Protein AF-A0A843GA60-F1 (afdb_monomer_lite)

Sequence (155 aa):
MVELEDLPNVGEKTAEKLREAGFADMMRLATATAKELSVKAEIGEGVAEKVIEAARRAEKIDFETAFDVMERRRDVGRITTGSKGVDELIGGGIETQAITEVFGEFGSGKSQISHELAVTVQLPKERGGLDGECVFIDTENTFRPERIEQIADAF

Secondary structure (DSSP, 8-state):
---GGGSTT--HHHHHHHHHTT--SHHHHHTS-HHHHHHHHT--HHHHHHHHHHHHHHTT-S---HHHHHHHGGG--EE--S-HHHHHHTTSSEETTS------STTSSHHHHHHHHHHHTTS-GGGT--S-------SSS---HHHHHHHHTT-

Foldseek 3Di:
DQFLCNFPPDHPLLSVLCVQLVNRDLVSLLPDQLVSSCVSSVHDSVSSVSSNVSSCVVVVVDDDDPVVVVVVCVPWAFFALPDPVVCVVVVRHHTPPDDDDDDDDPPPCPLVSVLLSQQRQCDPVVSRHPVDHDDDDDDPPSDDVVSNVVNNVVD

Radius of gyration: 20.98 Å; chains: 1; bounding box: 50×38×50 Å

Structure (mmCIF, N/CA/C/O backbone):
data_AF-A0A843GA60-F1
#
_entry.id   AF-A0A843GA60-F1
#
loop_
_atom_site.group_PDB
_atom_site.id
_atom_site.type_symbol
_atom_site.label_atom_id
_atom_site.label_alt_id
_atom_site.label_comp_id
_atom_site.label_asym_id
_atom_site.label_entity_id
_atom_site.label_seq_id
_atom_site.pdbx_PDB_ins_code
_atom_site.Cartn_x
_atom_site.Cartn_y
_atom_site.Cartn_z
_atom_site.occupancy
_atom_site.B_iso_or_equiv
_atom_site.auth_seq_id
_atom_site.auth_comp_id
_atom_site.auth_asym_id
_atom_site.auth_atom_id
_atom_site.pdbx_PDB_model_num
ATOM 1 N N . MET A 1 1 ? -22.603 3.532 1.125 1.00 63.00 1 MET A N 1
ATOM 2 C CA . MET A 1 1 ? -21.605 3.570 2.210 1.00 63.00 1 MET A CA 1
ATOM 3 C C . MET A 1 1 ? -22.390 3.815 3.486 1.00 63.00 1 MET A C 1
ATOM 5 O O . MET A 1 1 ? -23.416 4.475 3.382 1.00 63.00 1 MET A O 1
ATOM 9 N N . VAL A 1 2 ? -22.034 3.188 4.607 1.00 80.38 2 VAL A N 1
ATOM 10 C CA . VAL A 1 2 ? -22.697 3.477 5.891 1.00 80.38 2 VAL A CA 1
ATOM 11 C C . VAL A 1 2 ? -22.155 4.820 6.362 1.00 80.38 2 VAL A C 1
ATOM 13 O O . VAL A 1 2 ? -20.939 4.962 6.473 1.00 80.38 2 VAL A O 1
ATOM 16 N N . GLU A 1 3 ? -23.024 5.799 6.577 1.00 88.19 3 GLU A N 1
ATOM 17 C CA . GLU A 1 3 ? -22.611 7.114 7.064 1.00 88.19 3 GLU A CA 1
ATOM 18 C C . GLU A 1 3 ? -22.436 7.086 8.589 1.00 88.19 3 GLU A C 1
ATOM 20 O O . GLU A 1 3 ? -22.903 6.179 9.281 1.00 88.19 3 GLU A O 1
ATOM 25 N N . LEU A 1 4 ? -21.751 8.087 9.148 1.00 88.94 4 LEU A N 1
ATOM 26 C CA . LEU A 1 4 ? -21.530 8.163 10.597 1.00 88.94 4 LEU A CA 1
ATOM 27 C C . LEU A 1 4 ? -22.850 8.228 11.374 1.00 88.94 4 LEU A C 1
ATOM 29 O O . LEU A 1 4 ? -22.966 7.627 12.437 1.00 88.94 4 LEU A O 1
ATOM 33 N N . GLU A 1 5 ? -23.842 8.933 10.839 1.00 91.38 5 GLU A N 1
ATOM 34 C CA . GLU A 1 5 ? -25.179 9.092 11.413 1.00 91.38 5 GLU A CA 1
ATOM 35 C C . GLU A 1 5 ? -26.000 7.797 11.409 1.00 91.38 5 GLU A C 1
ATOM 37 O O . GLU A 1 5 ? -26.946 7.671 12.185 1.00 91.38 5 GLU A O 1
ATOM 42 N N . ASP A 1 6 ? -25.628 6.820 10.579 1.00 89.75 6 ASP A N 1
ATOM 43 C CA . ASP A 1 6 ? -26.271 5.506 10.565 1.00 89.75 6 ASP A CA 1
ATOM 44 C C . ASP A 1 6 ? -25.791 4.627 11.735 1.00 89.75 6 ASP A C 1
ATOM 46 O O . ASP A 1 6 ? -26.390 3.585 12.032 1.00 89.75 6 ASP A O 1
ATOM 50 N N . LEU A 1 7 ? -24.709 5.019 12.422 1.00 89.31 7 LEU A N 1
ATOM 51 C CA . LEU A 1 7 ? -24.172 4.255 13.539 1.00 89.31 7 LEU A CA 1
ATOM 52 C C . LEU A 1 7 ? -25.048 4.398 14.795 1.00 89.31 7 LEU A C 1
ATOM 54 O O . LEU A 1 7 ? -25.377 5.506 15.230 1.00 89.31 7 LEU A O 1
ATOM 58 N N . PRO A 1 8 ? -25.354 3.282 15.483 1.00 87.00 8 PRO A N 1
ATOM 59 C CA . PRO A 1 8 ? -26.037 3.325 16.765 1.00 87.00 8 PRO A CA 1
ATOM 60 C C . PRO A 1 8 ? -25.335 4.256 17.760 1.00 87.00 8 PRO A C 1
ATOM 62 O O . PRO A 1 8 ? -24.161 4.067 18.080 1.00 87.00 8 PRO A O 1
ATOM 65 N N . ASN A 1 9 ? -26.099 5.177 18.351 1.00 79.12 9 ASN A N 1
ATOM 66 C CA . ASN A 1 9 ? -25.633 6.172 19.327 1.00 79.12 9 ASN A CA 1
ATOM 67 C C . ASN A 1 9 ? -24.759 7.302 18.749 1.00 79.12 9 ASN A C 1
ATOM 69 O O . ASN A 1 9 ? -24.140 8.032 19.526 1.00 79.12 9 ASN A O 1
ATOM 73 N N . VAL A 1 10 ? -24.742 7.487 17.428 1.00 88.88 10 VAL A N 1
ATOM 74 C CA . VAL A 1 10 ? -24.137 8.653 16.777 1.00 88.88 10 VAL A CA 1
ATOM 75 C C . VAL A 1 10 ? -25.249 9.556 16.251 1.00 88.88 10 VAL A C 1
ATOM 77 O O . VAL A 1 10 ? -25.929 9.233 15.288 1.00 88.88 10 VAL A O 1
ATOM 80 N N . GLY A 1 11 ? -25.467 10.690 16.918 1.00 90.38 11 GLY A N 1
ATOM 81 C CA . GLY A 1 11 ? -26.328 11.757 16.394 1.00 90.38 11 GLY A CA 1
ATOM 82 C C . GLY A 1 11 ? -25.530 12.768 15.568 1.00 90.38 11 GLY A C 1
ATOM 83 O O . GLY A 1 11 ? -24.301 12.768 15.627 1.00 90.38 11 GLY A O 1
ATOM 84 N N . GLU A 1 12 ? -26.222 13.687 14.887 1.00 92.12 12 GLU A N 1
ATOM 85 C CA . GLU A 1 12 ? -25.620 14.717 14.014 1.00 92.12 12 GLU A CA 1
ATOM 86 C C . GLU A 1 12 ? -24.425 15.436 14.665 1.00 92.12 12 GLU A C 1
ATOM 88 O O . GLU A 1 12 ? -23.330 15.456 14.114 1.00 92.12 12 GLU A O 1
ATOM 93 N N . LYS A 1 13 ? -24.581 15.919 15.906 1.00 92.00 13 LYS A N 1
ATOM 94 C CA . LYS A 1 13 ? -23.504 16.620 16.635 1.00 92.00 13 LYS A CA 1
ATOM 95 C C . LYS A 1 13 ? -22.273 15.753 16.907 1.00 92.00 13 LYS A C 1
ATOM 97 O O . LYS A 1 13 ? -21.157 16.259 16.982 1.00 92.00 13 LYS A O 1
ATOM 102 N N . THR A 1 14 ? -22.469 14.456 17.140 1.00 91.44 14 THR A N 1
ATOM 103 C CA . THR A 1 14 ? -21.358 13.521 17.356 1.00 91.44 14 THR A CA 1
ATOM 104 C C . THR A 1 14 ? -20.673 13.217 16.029 1.00 91.44 14 THR A C 1
ATOM 106 O O . THR A 1 14 ? -19.448 13.211 15.985 1.00 91.44 14 THR A O 1
ATOM 109 N N . ALA A 1 15 ? -21.439 13.032 14.952 1.00 93.62 15 ALA A N 1
ATOM 110 C CA . ALA A 1 15 ? -20.901 12.835 13.610 1.00 93.62 15 ALA A CA 1
ATOM 111 C C . ALA A 1 15 ? -20.070 14.042 13.140 1.00 93.62 15 ALA A C 1
ATOM 113 O O . ALA A 1 15 ? -18.964 13.858 12.637 1.00 93.62 15 ALA A O 1
ATOM 114 N N . GLU A 1 16 ? -20.539 15.272 13.368 1.00 94.69 16 GLU A N 1
ATOM 115 C CA . GLU A 1 16 ? -19.783 16.501 13.081 1.00 94.69 16 GLU A CA 1
ATOM 116 C C . GLU A 1 16 ? -18.432 16.524 13.807 1.00 94.69 16 GLU A C 1
ATOM 118 O O . GLU A 1 16 ? -17.391 16.632 13.158 1.00 94.69 16 GLU A O 1
ATOM 123 N N . LYS A 1 17 ? -18.427 16.304 15.129 1.00 94.50 17 LYS A N 1
ATOM 124 C CA . LYS A 1 17 ? -17.191 16.233 15.929 1.00 94.50 17 LYS A CA 1
ATOM 125 C C . LYS A 1 17 ? -16.219 15.166 15.422 1.00 94.50 17 LYS A C 1
ATOM 127 O O . LYS A 1 17 ? -15.013 15.393 15.391 1.00 94.50 17 LYS A O 1
ATOM 132 N N . LEU A 1 18 ? -16.729 13.997 15.030 1.00 93.94 18 LEU A N 1
ATOM 133 C CA . LEU A 1 18 ? -15.915 12.916 14.470 1.00 93.94 18 LEU A CA 1
ATOM 134 C C . LEU A 1 18 ? -15.276 13.330 13.138 1.00 93.94 18 LEU A C 1
ATOM 136 O O . LEU A 1 18 ? -14.077 13.117 12.952 1.00 93.94 18 LEU A O 1
ATOM 140 N N . ARG A 1 19 ? -16.035 13.969 12.238 1.00 94.31 19 ARG A N 1
ATOM 141 C CA . ARG A 1 19 ? -15.506 14.480 10.962 1.00 94.31 19 ARG A CA 1
ATOM 142 C C . ARG A 1 19 ? -14.430 15.538 11.178 1.00 94.31 19 ARG A C 1
ATOM 144 O O . ARG A 1 19 ? -13.355 15.421 10.596 1.00 94.31 19 ARG A O 1
ATOM 151 N N . GLU A 1 20 ? -14.689 16.521 12.037 1.00 94.56 20 GLU A N 1
ATOM 152 C CA . GLU A 1 20 ? -13.738 17.593 12.365 1.00 94.56 20 GLU A CA 1
ATOM 153 C C . GLU A 1 20 ? -12.449 17.050 12.999 1.00 94.56 20 GLU A C 1
ATOM 155 O O . GLU A 1 20 ? -11.355 17.532 12.710 1.00 94.56 20 GLU A O 1
ATOM 160 N N . ALA A 1 21 ? -12.560 15.984 13.794 1.00 93.69 21 ALA A N 1
ATOM 161 C CA . ALA A 1 21 ? -11.429 15.280 14.391 1.00 93.69 21 ALA A CA 1
ATOM 162 C C . ALA A 1 21 ? -10.660 14.369 13.407 1.00 93.69 21 ALA A C 1
ATOM 164 O O . ALA A 1 21 ? -9.669 13.739 13.793 1.00 93.69 21 ALA A O 1
ATOM 165 N N . GLY A 1 22 ? -11.090 14.285 12.142 1.00 92.00 22 GLY A N 1
ATOM 166 C CA . GLY A 1 22 ? -10.453 13.471 11.106 1.00 92.00 22 GLY A CA 1
ATOM 167 C C . GLY A 1 22 ? -10.851 11.991 11.126 1.00 92.00 22 GLY A C 1
ATOM 168 O O . GLY A 1 22 ? -10.086 11.152 10.644 1.00 92.00 22 GLY A O 1
ATOM 169 N N . PHE A 1 23 ? -12.026 11.667 11.674 1.00 92.62 23 PHE A N 1
ATOM 170 C CA . PHE A 1 23 ? -12.644 10.334 11.700 1.00 92.62 23 PHE A CA 1
ATOM 171 C C . PHE A 1 23 ? -13.900 10.284 10.818 1.00 92.62 23 PHE A C 1
ATOM 173 O O . PHE A 1 23 ? -14.955 9.816 11.237 1.00 92.62 23 PHE A O 1
ATOM 180 N N . ALA A 1 24 ? -13.792 10.802 9.593 1.00 88.38 24 ALA A N 1
ATOM 181 C CA . ALA A 1 24 ? -14.869 10.749 8.601 1.00 88.38 24 ALA A CA 1
ATOM 182 C C . ALA A 1 24 ? -14.991 9.378 7.907 1.00 88.38 24 ALA A C 1
ATOM 184 O O . ALA A 1 24 ? -16.032 9.072 7.339 1.00 88.38 24 ALA A O 1
ATOM 185 N N . ASP A 1 25 ? -13.930 8.569 7.946 1.00 89.94 25 ASP A N 1
ATOM 186 C CA . ASP A 1 25 ? -13.873 7.239 7.343 1.00 89.94 25 ASP A CA 1
ATOM 187 C C . ASP A 1 25 ? -14.171 6.146 8.383 1.00 89.94 25 ASP A C 1
ATOM 189 O O . ASP A 1 25 ? -13.622 6.155 9.491 1.00 89.94 25 ASP A O 1
ATOM 193 N N . MET A 1 26 ? -15.030 5.193 8.017 1.00 90.44 26 MET A N 1
ATOM 194 C CA . MET A 1 26 ? -15.506 4.143 8.920 1.00 90.44 26 MET A CA 1
ATOM 195 C C . MET A 1 26 ? -14.375 3.209 9.364 1.00 90.44 26 MET A C 1
ATOM 197 O O . MET A 1 26 ? -14.318 2.801 10.526 1.00 90.44 26 MET A O 1
ATOM 201 N N . MET A 1 27 ? -13.421 2.926 8.476 1.00 89.19 27 MET A N 1
ATOM 202 C CA . MET A 1 27 ? -12.284 2.065 8.784 1.00 89.19 27 MET A CA 1
ATOM 203 C C . MET A 1 27 ? -11.319 2.767 9.752 1.00 89.19 27 MET A C 1
ATOM 205 O O . MET A 1 27 ? -10.855 2.187 10.741 1.00 89.19 27 MET A O 1
ATOM 209 N N . ARG A 1 28 ? -11.092 4.067 9.557 1.00 91.19 28 ARG A N 1
ATOM 210 C CA . ARG A 1 28 ? -10.337 4.907 10.494 1.00 91.19 28 ARG A CA 1
ATOM 211 C C . ARG A 1 28 ? -11.000 4.987 11.868 1.00 91.19 28 ARG A C 1
ATOM 213 O O . ARG A 1 28 ? -10.300 5.006 12.877 1.00 91.19 28 ARG A O 1
ATOM 220 N N . LEU A 1 29 ? -12.330 4.989 11.920 1.00 92.81 29 LEU A N 1
ATOM 221 C CA . LEU A 1 29 ? -13.086 4.951 13.168 1.00 92.81 29 LEU A CA 1
ATOM 222 C C . LEU A 1 29 ? -12.983 3.583 13.860 1.00 92.81 29 LEU A C 1
ATOM 224 O O . LEU A 1 29 ? -12.710 3.516 15.055 1.00 92.81 29 LEU A O 1
ATOM 228 N N . ALA A 1 30 ? -13.132 2.487 13.115 1.00 92.00 30 ALA A N 1
ATOM 229 C CA . ALA A 1 30 ? -13.108 1.125 13.650 1.00 92.00 30 ALA A CA 1
ATOM 230 C C . ALA A 1 30 ? -11.717 0.653 14.134 1.00 92.00 30 ALA A C 1
ATOM 232 O O . ALA A 1 30 ? -11.628 -0.251 14.976 1.00 92.00 30 ALA A O 1
ATOM 233 N N . THR A 1 31 ? -10.636 1.271 13.641 1.00 91.50 31 THR A N 1
ATOM 234 C CA . THR A 1 31 ? -9.247 1.029 14.094 1.00 91.50 31 THR A CA 1
ATOM 235 C C . THR A 1 31 ? -8.744 2.010 15.149 1.00 91.50 31 THR A C 1
ATOM 237 O O . THR A 1 31 ? -7.665 1.798 15.705 1.00 91.50 31 THR A O 1
ATOM 240 N N . ALA A 1 32 ? -9.509 3.057 15.464 1.00 94.00 32 ALA A N 1
ATOM 241 C CA . ALA A 1 32 ? -9.148 4.009 16.503 1.00 94.00 32 ALA A CA 1
ATOM 242 C C . ALA A 1 32 ? -9.164 3.366 17.898 1.00 94.00 32 ALA A C 1
ATOM 244 O O . ALA A 1 32 ? -9.866 2.388 18.170 1.00 94.00 32 ALA A O 1
ATOM 245 N N . THR A 1 33 ? -8.419 3.969 18.825 1.00 95.00 33 THR A N 1
ATOM 246 C CA . THR A 1 33 ? -8.550 3.653 20.253 1.00 95.00 33 THR A CA 1
ATOM 247 C C . THR A 1 33 ? -9.598 4.556 20.900 1.00 95.00 33 THR A C 1
ATOM 249 O O . THR A 1 33 ? -9.723 5.727 20.534 1.00 95.00 33 THR A O 1
ATOM 252 N N . ALA A 1 34 ? -10.322 4.050 21.906 1.00 95.38 34 ALA A N 1
ATOM 253 C CA . ALA A 1 34 ? -11.331 4.836 22.624 1.00 95.38 34 ALA A CA 1
ATOM 254 C C . ALA A 1 34 ? -10.744 6.127 23.217 1.00 95.38 34 ALA A C 1
ATOM 256 O O . ALA A 1 34 ? -11.352 7.191 23.119 1.00 95.38 34 ALA A O 1
ATOM 257 N N . LYS A 1 35 ? -9.515 6.049 23.741 1.00 95.94 35 LYS A N 1
ATOM 258 C CA . LYS A 1 35 ? -8.780 7.194 24.280 1.00 95.94 35 LYS A CA 1
ATOM 259 C C . LYS A 1 35 ? -8.454 8.242 23.217 1.00 95.94 35 LYS A C 1
ATOM 261 O O . LYS A 1 35 ? -8.647 9.429 23.460 1.00 95.94 35 LYS A O 1
ATOM 266 N N . GLU A 1 36 ? -7.960 7.825 22.051 1.00 95.12 36 GLU A N 1
ATOM 267 C CA . GLU A 1 36 ? -7.679 8.755 20.953 1.00 95.12 36 GLU A CA 1
ATOM 268 C C . GLU A 1 36 ? -8.955 9.464 20.499 1.00 95.12 36 GLU A C 1
ATOM 270 O O . GLU A 1 36 ? -8.973 10.690 20.386 1.00 95.12 36 GLU A O 1
ATOM 275 N N . LEU A 1 37 ? -10.023 8.693 20.284 1.00 94.62 37 LEU A N 1
ATOM 276 C CA . LEU A 1 37 ? -11.295 9.212 19.805 1.00 94.62 37 LEU A CA 1
ATOM 277 C C . LEU A 1 37 ? -11.940 10.157 20.826 1.00 94.62 37 LEU A C 1
ATOM 279 O O . LEU A 1 37 ? -12.427 11.223 20.463 1.00 94.62 37 LEU A O 1
ATOM 283 N N . SER A 1 38 ? -11.881 9.803 22.112 1.00 95.69 38 SER A N 1
ATOM 284 C CA . SER A 1 38 ? -12.380 10.630 23.212 1.00 95.69 38 SER A CA 1
ATOM 285 C C . SER A 1 38 ? -11.673 11.982 23.281 1.00 95.69 38 SER A C 1
ATOM 287 O O . SER A 1 38 ? -12.340 13.011 23.378 1.00 95.69 38 SER A O 1
ATOM 289 N N . VAL A 1 39 ? -10.339 11.993 23.175 1.00 95.62 39 VAL A N 1
ATOM 290 C CA . VAL A 1 39 ? -9.542 13.226 23.235 1.00 95.62 39 VAL A CA 1
ATOM 291 C C . VAL A 1 39 ? -9.750 14.085 21.991 1.00 95.62 39 VAL A C 1
ATOM 293 O O . VAL A 1 39 ? -9.977 15.282 22.119 1.00 95.62 39 VAL A O 1
ATOM 296 N N . LYS A 1 40 ? -9.675 13.498 20.791 1.00 95.19 40 LYS A N 1
ATOM 297 C CA . LYS A 1 40 ? -9.729 14.267 19.539 1.00 95.19 40 LYS A CA 1
ATOM 298 C C . LYS A 1 40 ? -11.130 14.761 19.190 1.00 95.19 40 LYS A C 1
ATOM 300 O O . LYS A 1 40 ? -11.251 15.866 18.682 1.00 95.19 40 LYS A O 1
ATOM 305 N N . ALA A 1 41 ? -12.166 13.960 19.443 1.00 93.81 41 ALA A N 1
ATOM 306 C CA . ALA A 1 41 ? -13.552 14.324 19.138 1.00 93.81 41 ALA A CA 1
ATOM 307 C C . ALA A 1 41 ? -14.297 14.926 20.345 1.00 93.81 41 ALA A C 1
ATOM 309 O O . ALA A 1 41 ? -15.478 15.255 20.240 1.00 93.81 41 ALA A O 1
ATOM 310 N N . GLU A 1 42 ? -13.633 15.062 21.499 1.00 94.06 42 GLU A N 1
ATOM 311 C CA . GLU A 1 42 ? -14.215 15.586 22.741 1.00 94.06 42 GLU A CA 1
ATOM 312 C C . GLU A 1 42 ? -15.543 14.899 23.109 1.00 94.06 42 GLU A C 1
ATOM 314 O O . GLU A 1 42 ? -16.579 15.538 23.345 1.00 94.06 42 GLU A O 1
ATOM 319 N N . ILE A 1 43 ? -15.514 13.567 23.107 1.00 92.94 43 ILE A N 1
ATOM 320 C CA . ILE A 1 43 ? -16.628 12.706 23.514 1.00 92.94 43 ILE A CA 1
ATOM 321 C C . ILE A 1 43 ? -16.219 11.859 24.719 1.00 92.94 43 ILE A C 1
ATOM 323 O O . ILE A 1 43 ? -15.039 11.595 24.936 1.00 92.94 43 ILE A O 1
ATOM 327 N N . GLY A 1 44 ? -17.190 11.413 25.517 1.00 94.00 44 GLY A N 1
ATOM 328 C CA . GLY A 1 44 ? -16.905 10.517 26.641 1.00 94.00 44 GLY A CA 1
ATOM 329 C C . GLY A 1 44 ? -16.340 9.173 26.168 1.00 94.00 44 GLY A C 1
ATOM 330 O O . GLY A 1 44 ? -16.802 8.632 25.166 1.00 94.00 44 GLY A O 1
ATOM 331 N N . GLU A 1 45 ? -15.385 8.604 26.903 1.00 93.75 45 GLU A N 1
ATOM 332 C CA . GLU A 1 45 ? -14.692 7.361 26.521 1.00 93.75 45 GLU A CA 1
ATOM 333 C C . GLU A 1 45 ? -15.654 6.173 26.327 1.00 93.75 45 GLU A C 1
ATOM 335 O O . GLU A 1 45 ? -15.563 5.458 25.336 1.00 93.75 45 GLU A O 1
ATOM 340 N N . GLY A 1 46 ? -16.684 6.040 27.171 1.00 93.69 46 GLY A N 1
ATOM 341 C CA . GLY A 1 46 ? -17.721 5.014 26.983 1.00 93.69 46 GLY A CA 1
ATOM 342 C C . GLY A 1 46 ? -18.634 5.243 25.766 1.00 93.69 46 GLY A C 1
ATOM 343 O O . GLY A 1 46 ? -19.268 4.305 25.286 1.00 93.69 46 GLY A O 1
ATOM 344 N N . VAL A 1 47 ? -18.727 6.477 25.251 1.00 92.44 47 VAL A N 1
ATOM 345 C CA . VAL A 1 47 ? -19.371 6.752 23.953 1.00 92.44 47 VAL A CA 1
ATOM 346 C C . VAL A 1 47 ? -18.416 6.358 22.832 1.00 92.44 47 VAL A C 1
ATOM 348 O O . VAL A 1 47 ? -18.834 5.659 21.917 1.00 92.44 47 VAL A O 1
ATOM 351 N N . ALA A 1 48 ? -17.135 6.724 22.941 1.00 94.50 48 ALA A N 1
ATOM 352 C CA . ALA A 1 48 ? -16.107 6.352 21.974 1.00 94.50 48 ALA A CA 1
ATOM 353 C C . ALA A 1 48 ? -16.028 4.830 21.759 1.00 94.50 48 ALA A C 1
ATOM 355 O O . ALA A 1 48 ? -16.056 4.384 20.617 1.00 94.50 48 ALA A O 1
ATOM 356 N N . GLU A 1 49 ? -16.024 4.029 22.829 1.00 95.00 49 GLU A N 1
ATOM 357 C CA . GLU A 1 49 ? -16.056 2.561 22.737 1.00 95.00 49 GLU A CA 1
ATOM 358 C C . GLU A 1 49 ? -17.268 2.054 21.945 1.00 95.00 49 GLU A C 1
ATOM 360 O O . GLU A 1 49 ? -17.126 1.238 21.037 1.00 95.00 49 GLU A O 1
ATOM 365 N N . LYS A 1 50 ? -18.468 2.567 22.243 1.00 93.88 50 LYS A N 1
ATOM 366 C CA . LYS A 1 50 ? -19.699 2.159 21.546 1.00 93.88 50 LYS A CA 1
ATOM 367 C C . LYS A 1 50 ? -19.675 2.525 20.068 1.00 93.88 50 LYS A C 1
ATOM 369 O O . LYS A 1 50 ? -20.162 1.743 19.254 1.00 93.88 50 LYS A O 1
ATOM 374 N N . VAL A 1 51 ? -19.125 3.691 19.739 1.00 93.38 51 VAL A N 1
ATOM 375 C CA . VAL A 1 51 ? -18.981 4.165 18.360 1.00 93.38 51 VAL A CA 1
ATOM 376 C C . VAL A 1 51 ? -17.981 3.298 17.591 1.00 93.38 51 VAL A C 1
ATOM 378 O O . VAL A 1 51 ? -18.298 2.854 16.492 1.00 93.38 51 VAL A O 1
ATOM 381 N N . ILE A 1 52 ? -16.824 2.980 18.181 1.00 93.94 52 ILE A N 1
ATOM 382 C CA . ILE A 1 52 ? -15.821 2.086 17.576 1.00 93.94 52 ILE A CA 1
ATOM 383 C C . ILE A 1 52 ? -16.419 0.695 17.330 1.00 93.94 52 ILE A C 1
ATOM 385 O O . ILE A 1 52 ? -16.277 0.136 16.246 1.00 93.94 52 ILE A O 1
ATOM 389 N N . GLU A 1 53 ? -17.140 0.144 18.306 1.00 92.19 53 GLU A N 1
ATOM 390 C CA . GLU A 1 53 ? -17.800 -1.158 18.178 1.00 92.19 53 GLU A CA 1
ATOM 391 C C . GLU A 1 53 ? -18.926 -1.154 17.135 1.00 92.19 53 GLU A C 1
ATOM 393 O O . GLU A 1 53 ? -19.134 -2.137 16.424 1.00 92.19 53 GLU A O 1
ATOM 398 N N . ALA A 1 54 ? -19.667 -0.050 17.020 1.00 91.94 54 ALA A N 1
ATOM 399 C CA . ALA A 1 54 ? -20.649 0.135 15.959 1.00 91.94 54 ALA A CA 1
ATOM 400 C C . ALA A 1 54 ? -19.982 0.175 14.575 1.00 91.94 54 ALA A C 1
ATOM 402 O O . ALA A 1 54 ? -20.449 -0.515 13.669 1.00 91.94 54 ALA A O 1
ATOM 403 N N . ALA A 1 55 ? -18.873 0.904 14.442 1.00 92.31 55 ALA A N 1
ATOM 404 C CA . ALA A 1 55 ? -18.097 0.985 13.210 1.00 92.31 55 ALA A CA 1
ATOM 405 C C . ALA A 1 55 ? -17.517 -0.382 12.808 1.00 92.31 55 ALA A C 1
ATOM 407 O O . ALA A 1 55 ? -17.669 -0.798 11.665 1.00 92.31 55 ALA A O 1
ATOM 408 N N . ARG A 1 56 ? -16.949 -1.145 13.754 1.00 91.50 56 ARG A N 1
ATOM 409 C CA . ARG A 1 56 ? -16.450 -2.514 13.502 1.00 91.50 56 ARG A CA 1
ATOM 410 C C . ARG A 1 56 ? -17.536 -3.444 12.977 1.00 91.50 56 ARG A C 1
ATOM 412 O O . ARG A 1 56 ? -17.297 -4.187 12.030 1.00 91.50 56 ARG A O 1
ATOM 419 N N . ARG A 1 57 ? -18.739 -3.384 13.557 1.00 89.06 57 ARG A N 1
ATOM 420 C CA . ARG A 1 57 ? -19.888 -4.167 13.079 1.00 89.06 57 ARG A CA 1
ATOM 421 C C . ARG A 1 57 ? -20.349 -3.730 11.690 1.00 89.06 57 ARG A C 1
ATOM 423 O O . ARG A 1 57 ? -20.674 -4.594 10.880 1.00 89.06 57 ARG A O 1
ATOM 430 N N . ALA A 1 58 ? -20.371 -2.426 11.414 1.00 88.69 58 ALA A N 1
ATOM 431 C CA . ALA A 1 58 ? -20.718 -1.898 10.095 1.00 88.69 58 ALA A CA 1
ATOM 432 C C . ALA A 1 58 ? -19.725 -2.368 9.015 1.00 88.69 58 ALA A C 1
ATOM 434 O O . ALA A 1 58 ? -20.149 -2.800 7.944 1.00 88.69 58 ALA A O 1
ATOM 435 N N . GLU A 1 59 ? -18.431 -2.392 9.345 1.00 86.94 59 GLU A N 1
ATOM 436 C CA . GLU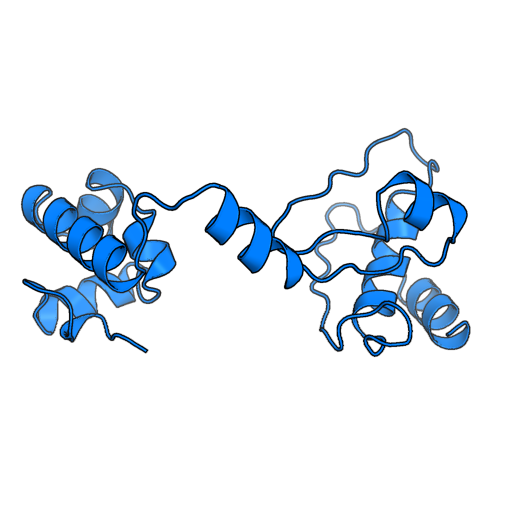 A 1 59 ? -17.339 -2.882 8.488 1.00 86.94 59 GLU A CA 1
ATOM 437 C C . GLU A 1 59 ? -17.182 -4.413 8.493 1.00 86.94 59 GLU A C 1
ATOM 439 O O . GLU A 1 59 ? -16.290 -4.948 7.840 1.00 86.94 59 GLU A O 1
ATOM 444 N N . LYS A 1 60 ? -18.045 -5.144 9.217 1.00 84.00 60 LYS A N 1
ATOM 445 C CA . LYS A 1 60 ? -17.982 -6.611 9.368 1.00 84.00 60 LYS A CA 1
ATOM 446 C C . LYS A 1 60 ? -16.607 -7.117 9.827 1.00 84.00 60 LYS A C 1
ATOM 448 O O . LYS A 1 60 ? -16.160 -8.187 9.418 1.00 84.00 60 LYS A O 1
ATOM 453 N N . ILE A 1 61 ? -15.943 -6.355 10.690 1.00 82.88 61 ILE A N 1
ATOM 454 C CA . ILE A 1 61 ? -14.679 -6.744 11.312 1.00 82.88 61 ILE A CA 1
ATOM 455 C C . ILE A 1 61 ? -15.008 -7.700 12.464 1.00 82.88 61 ILE A C 1
ATOM 457 O O . ILE A 1 61 ? -15.251 -7.268 13.590 1.00 82.88 61 ILE A O 1
ATOM 461 N N . ASP A 1 62 ? -15.064 -8.994 12.160 1.00 83.06 62 ASP A N 1
ATOM 462 C CA . ASP A 1 62 ? -15.372 -10.077 13.100 1.00 83.06 62 ASP A CA 1
ATOM 463 C C . ASP A 1 62 ? -14.578 -11.346 12.727 1.00 83.06 62 ASP A C 1
ATOM 465 O O . ASP A 1 62 ? -13.759 -11.341 11.804 1.00 83.06 62 ASP A O 1
ATOM 469 N N . PHE A 1 63 ? -14.795 -12.441 13.450 1.00 88.25 63 PHE A N 1
ATOM 470 C CA . PHE A 1 63 ? -14.212 -13.738 13.137 1.00 88.25 63 PHE A CA 1
ATOM 471 C C . PHE A 1 63 ? -14.673 -14.247 11.767 1.00 88.25 63 PHE A C 1
ATOM 473 O O . PHE A 1 63 ? -15.860 -14.273 11.449 1.00 88.25 63 PHE A O 1
ATOM 480 N N . GLU A 1 64 ? -13.717 -14.744 10.991 1.00 88.94 64 GLU A N 1
ATOM 481 C CA . GLU A 1 64 ? -13.941 -15.357 9.685 1.00 88.94 64 GLU A CA 1
ATOM 482 C C . GLU A 1 64 ? -13.233 -16.712 9.595 1.00 88.94 64 GLU A C 1
ATOM 484 O O . GLU A 1 64 ? -12.309 -17.009 10.362 1.00 88.94 64 GLU A O 1
ATOM 489 N N . THR A 1 65 ? -13.669 -17.569 8.669 1.00 95.12 65 THR A N 1
ATOM 490 C CA . THR A 1 65 ? -12.999 -18.853 8.455 1.00 95.12 65 THR A CA 1
ATOM 491 C C . THR A 1 65 ? -11.733 -18.665 7.620 1.00 95.12 65 THR A C 1
ATOM 493 O O . THR A 1 65 ? -11.627 -17.752 6.804 1.00 95.12 65 THR A O 1
ATOM 496 N N . ALA A 1 66 ? -10.771 -19.582 7.753 1.00 96.00 66 ALA A N 1
ATOM 497 C CA . ALA A 1 66 ? -9.577 -19.569 6.903 1.00 96.00 66 ALA A CA 1
ATOM 498 C C . ALA A 1 66 ? -9.913 -19.681 5.401 1.00 96.00 66 ALA A C 1
ATOM 500 O O . ALA A 1 66 ? -9.154 -19.200 4.562 1.00 96.00 66 ALA A O 1
ATOM 501 N N . PHE A 1 67 ? -11.047 -20.304 5.065 1.00 96.12 67 PHE A N 1
ATOM 502 C 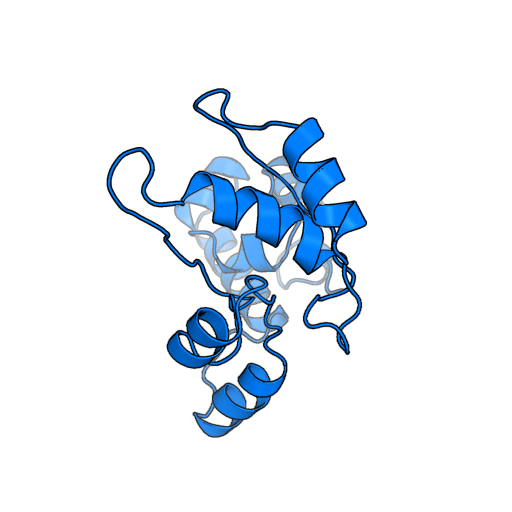CA . PHE A 1 67 ? -11.528 -20.397 3.691 1.00 96.12 67 PHE A CA 1
ATOM 503 C C . PHE A 1 67 ? -11.967 -19.028 3.158 1.00 96.12 67 PHE A C 1
ATOM 505 O O . PHE A 1 67 ? -11.545 -18.649 2.070 1.00 96.12 67 PHE A O 1
ATOM 512 N N . ASP A 1 68 ? -12.718 -18.255 3.946 1.00 92.75 68 ASP A N 1
ATOM 513 C CA . ASP A 1 68 ? -13.153 -16.905 3.560 1.00 92.75 68 ASP A CA 1
ATOM 514 C C . ASP A 1 68 ? -11.952 -15.961 3.377 1.00 92.75 68 ASP A C 1
ATOM 516 O O . ASP A 1 68 ? -11.871 -15.231 2.386 1.00 92.75 68 ASP A O 1
ATOM 520 N N . VAL A 1 69 ? -10.955 -16.057 4.270 1.00 92.38 69 VAL A N 1
ATOM 521 C CA . VAL A 1 69 ? -9.676 -15.337 4.136 1.00 92.38 69 VAL A CA 1
ATOM 522 C C . VAL A 1 69 ? -8.985 -15.696 2.821 1.00 92.38 69 VAL A C 1
ATOM 524 O O . VAL A 1 69 ? -8.502 -14.815 2.109 1.00 92.38 69 VAL A O 1
ATOM 527 N N . MET A 1 70 ? -8.909 -16.990 2.497 1.00 93.94 70 MET A N 1
ATOM 528 C CA . MET A 1 70 ? -8.267 -17.470 1.274 1.00 93.94 70 MET A CA 1
ATOM 529 C C . MET A 1 70 ? -8.997 -16.972 0.022 1.00 93.94 70 MET A C 1
ATOM 531 O O . MET A 1 70 ? -8.330 -16.534 -0.914 1.00 93.94 70 MET A O 1
ATOM 535 N N . GLU A 1 71 ? -10.331 -17.020 -0.001 1.00 93.81 71 GLU A N 1
ATOM 536 C CA . GLU A 1 71 ? -11.131 -16.510 -1.120 1.00 93.81 71 GLU A CA 1
ATOM 537 C C . GLU A 1 71 ? -10.905 -15.005 -1.312 1.00 93.81 71 GLU A C 1
ATOM 539 O O . GLU A 1 71 ? -10.561 -14.597 -2.418 1.00 93.81 71 GLU A O 1
ATOM 544 N N . ARG A 1 72 ? -10.947 -14.193 -0.244 1.00 90.06 72 ARG A N 1
ATOM 545 C CA . ARG A 1 72 ? -10.631 -12.752 -0.327 1.00 90.06 72 ARG A CA 1
ATOM 546 C C . ARG A 1 72 ? -9.220 -12.498 -0.858 1.00 90.06 72 ARG A C 1
ATOM 548 O O . ARG A 1 72 ? -9.004 -11.581 -1.646 1.00 90.06 72 ARG A O 1
ATOM 555 N N . ARG A 1 73 ? -8.234 -13.307 -0.450 1.00 92.81 73 ARG A N 1
ATOM 556 C CA . ARG A 1 73 ? -6.846 -13.163 -0.923 1.00 92.81 73 ARG A CA 1
ATOM 557 C C . ARG A 1 73 ? -6.678 -13.447 -2.420 1.00 92.81 73 ARG A C 1
ATOM 559 O O . ARG A 1 73 ? -5.628 -13.113 -2.963 1.00 92.81 73 ARG A O 1
ATOM 566 N N . ARG A 1 74 ? -7.672 -14.021 -3.108 1.00 91.81 74 ARG A N 1
ATOM 567 C CA . ARG A 1 74 ? -7.641 -14.158 -4.575 1.00 91.81 74 ARG A CA 1
ATOM 568 C C . ARG A 1 74 ? -7.789 -12.824 -5.299 1.00 91.81 74 ARG A C 1
ATOM 570 O O . ARG A 1 74 ? -7.270 -12.699 -6.403 1.00 91.81 74 ARG A O 1
ATOM 577 N N . ASP A 1 75 ? -8.414 -11.835 -4.664 1.00 91.62 75 ASP A N 1
ATOM 578 C CA . ASP A 1 75 ? -8.598 -10.492 -5.227 1.00 91.62 75 ASP A CA 1
ATOM 579 C C . ASP A 1 75 ? -7.361 -9.598 -5.056 1.00 91.62 75 ASP A C 1
ATOM 581 O O . ASP A 1 75 ? -7.338 -8.448 -5.499 1.00 91.62 75 ASP A O 1
ATOM 585 N N . VAL A 1 76 ? -6.315 -10.114 -4.409 1.00 95.00 76 VAL A N 1
ATOM 586 C CA . VAL A 1 76 ? -5.059 -9.401 -4.213 1.00 95.00 76 VAL A CA 1
ATOM 587 C C . VAL A 1 76 ? -4.366 -9.189 -5.557 1.00 95.00 76 VAL A C 1
ATOM 589 O O . VAL A 1 76 ? -3.886 -10.127 -6.201 1.00 95.00 76 VAL A O 1
ATOM 592 N N . GLY A 1 77 ? -4.291 -7.920 -5.955 1.00 96.19 77 GLY A N 1
ATOM 593 C CA . GLY A 1 77 ? -3.538 -7.475 -7.119 1.00 96.19 77 GLY A CA 1
ATOM 594 C C . GLY A 1 77 ? -2.033 -7.548 -6.876 1.00 96.19 77 GLY A C 1
ATOM 595 O O . GLY A 1 77 ? -1.571 -7.393 -5.740 1.00 96.19 77 GLY A O 1
ATOM 596 N N . ARG A 1 78 ? -1.281 -7.759 -7.957 1.00 97.50 78 ARG A N 1
ATOM 597 C CA . ARG A 1 78 ? 0.183 -7.745 -7.973 1.00 97.50 78 ARG A CA 1
ATOM 598 C C . ARG A 1 78 ? 0.672 -6.813 -9.070 1.00 97.50 78 ARG A C 1
ATOM 600 O O . ARG A 1 78 ? 0.107 -6.827 -10.159 1.00 97.50 78 ARG A O 1
ATOM 607 N N . ILE A 1 79 ? 1.702 -6.033 -8.766 1.00 98.50 79 ILE A N 1
ATOM 608 C CA . ILE A 1 79 ? 2.358 -5.126 -9.711 1.00 98.50 79 ILE A CA 1
ATOM 609 C C . ILE A 1 79 ? 3.690 -5.759 -10.123 1.00 98.50 79 ILE A C 1
ATOM 611 O O . ILE A 1 79 ? 4.511 -6.070 -9.257 1.00 98.50 79 ILE A O 1
ATOM 615 N N . THR A 1 80 ? 3.915 -5.957 -11.421 1.00 98.25 80 THR A N 1
ATOM 616 C CA . THR A 1 80 ? 5.188 -6.488 -11.937 1.00 98.25 80 THR A CA 1
ATOM 617 C C . THR A 1 80 ? 6.351 -5.559 -11.600 1.00 98.25 80 THR A C 1
ATOM 619 O O . THR A 1 80 ? 6.241 -4.333 -11.692 1.00 98.25 80 THR A O 1
ATOM 622 N N . THR A 1 81 ? 7.502 -6.138 -11.258 1.00 97.81 81 THR A N 1
ATOM 623 C CA . THR A 1 81 ? 8.756 -5.392 -11.092 1.00 97.81 81 THR A CA 1
ATOM 624 C C . THR A 1 81 ? 9.505 -5.197 -12.418 1.00 97.81 81 THR A C 1
ATOM 626 O O . THR A 1 81 ? 10.701 -4.909 -12.391 1.00 97.81 81 THR A O 1
ATOM 629 N N . GLY A 1 82 ? 8.884 -5.501 -13.566 1.00 96.38 82 GLY A N 1
ATOM 630 C CA . GLY A 1 82 ? 9.529 -5.498 -14.887 1.00 96.38 82 GLY A CA 1
ATOM 631 C C . GLY A 1 82 ? 10.515 -6.656 -15.116 1.00 96.38 82 GLY A C 1
ATOM 632 O O . GLY A 1 82 ? 11.051 -6.824 -16.212 1.00 96.38 82 GLY A O 1
ATOM 633 N N . SER A 1 83 ? 10.744 -7.503 -14.105 1.00 96.88 83 SER A N 1
ATOM 634 C CA . SER A 1 83 ? 11.696 -8.614 -14.144 1.00 96.88 83 SER A CA 1
ATOM 635 C C . SER A 1 83 ? 11.009 -9.924 -13.794 1.00 96.88 83 SER A C 1
ATOM 637 O O . SER A 1 83 ? 10.657 -10.163 -12.642 1.00 96.88 83 SER A O 1
ATOM 639 N N . LYS A 1 84 ? 10.921 -10.829 -14.775 1.00 96.44 84 LYS A N 1
ATOM 640 C CA . LYS A 1 84 ? 10.313 -12.157 -14.588 1.00 96.44 84 LYS A CA 1
ATOM 641 C C . LYS A 1 84 ? 10.934 -12.936 -13.429 1.00 96.44 84 LYS A C 1
ATOM 643 O O . LYS A 1 84 ? 10.214 -13.547 -12.655 1.00 96.44 84 LYS A O 1
ATOM 648 N N . GLY A 1 85 ? 12.260 -12.882 -13.284 1.00 97.75 85 GLY A N 1
ATOM 649 C CA . GLY A 1 85 ? 12.953 -13.611 -12.221 1.00 97.75 85 GLY A CA 1
ATOM 650 C C . GLY A 1 85 ? 12.657 -13.066 -10.822 1.00 97.75 85 GLY A C 1
ATOM 651 O O . GLY A 1 85 ? 12.585 -13.839 -9.872 1.00 97.75 85 GLY A O 1
ATOM 652 N N . VAL A 1 86 ? 12.467 -11.748 -10.688 1.00 96.75 86 VAL A N 1
ATOM 653 C CA . VAL A 1 86 ? 12.086 -11.140 -9.404 1.00 96.75 86 VAL A CA 1
ATOM 654 C C . VAL A 1 86 ? 10.620 -11.421 -9.111 1.00 96.75 86 VAL A C 1
ATOM 656 O O . VAL A 1 86 ? 10.316 -11.865 -8.009 1.00 96.75 86 VAL A O 1
ATOM 659 N N . ASP A 1 87 ? 9.739 -11.243 -10.097 1.00 98.06 87 ASP A N 1
ATOM 660 C CA . ASP A 1 87 ? 8.316 -11.547 -9.959 1.00 98.06 87 ASP A CA 1
ATOM 661 C C . ASP A 1 87 ? 8.112 -13.003 -9.520 1.00 98.06 87 ASP A C 1
ATOM 663 O O . ASP A 1 87 ? 7.429 -13.250 -8.533 1.00 98.06 87 ASP A O 1
ATOM 667 N N . GLU A 1 88 ? 8.757 -13.972 -10.174 1.00 97.75 88 GLU A N 1
ATOM 668 C CA . GLU A 1 88 ? 8.694 -15.389 -9.787 1.00 97.75 88 GLU A CA 1
ATOM 669 C C . GLU A 1 88 ? 9.194 -15.628 -8.355 1.00 97.75 88 GLU A C 1
ATOM 671 O O . GLU A 1 88 ? 8.558 -16.364 -7.598 1.00 97.75 88 GLU A O 1
ATOM 676 N N . LEU A 1 89 ? 10.294 -14.976 -7.960 1.00 97.31 89 LEU A N 1
ATOM 677 C CA . LEU A 1 89 ? 10.869 -15.101 -6.620 1.00 97.31 89 LEU A CA 1
ATOM 678 C C . LEU A 1 89 ? 9.906 -14.624 -5.522 1.00 97.31 89 LEU A C 1
ATOM 680 O O . LEU A 1 89 ? 9.860 -15.233 -4.454 1.00 97.31 89 LEU A O 1
ATOM 684 N N . ILE A 1 90 ? 9.150 -13.551 -5.773 1.00 95.25 90 ILE A N 1
ATOM 685 C CA . ILE A 1 90 ? 8.250 -12.935 -4.781 1.00 95.25 90 ILE A CA 1
ATOM 686 C C . ILE A 1 90 ? 6.781 -13.348 -4.944 1.00 95.25 90 ILE A C 1
ATOM 688 O O . ILE A 1 90 ? 5.906 -12.802 -4.278 1.00 95.25 90 ILE A O 1
ATOM 692 N N . GLY A 1 91 ? 6.493 -14.334 -5.797 1.00 94.31 91 GLY A N 1
ATOM 693 C CA . GLY A 1 91 ? 5.142 -14.878 -5.951 1.00 94.31 91 GLY A CA 1
ATOM 694 C C . GLY A 1 91 ? 4.230 -14.068 -6.878 1.00 94.31 91 GLY A C 1
ATOM 695 O O . GLY A 1 91 ? 3.017 -14.040 -6.673 1.00 94.31 91 GLY A O 1
ATOM 696 N N . GLY A 1 92 ? 4.800 -13.437 -7.903 1.00 95.12 92 GLY A N 1
ATOM 697 C CA . GLY A 1 92 ? 4.107 -12.826 -9.040 1.00 95.12 92 GLY A CA 1
ATOM 698 C C . GLY A 1 92 ? 4.158 -11.298 -9.110 1.00 95.12 92 GLY A C 1
ATOM 699 O O . GLY A 1 92 ? 3.416 -10.730 -9.905 1.00 95.12 92 GLY A O 1
ATOM 700 N N . GLY A 1 93 ? 4.968 -10.640 -8.278 1.00 97.50 93 GLY A N 1
ATOM 701 C CA . GLY A 1 93 ? 5.089 -9.178 -8.220 1.00 97.50 93 GLY A CA 1
ATOM 702 C C . GLY A 1 93 ? 4.794 -8.600 -6.832 1.00 97.50 93 GLY A C 1
ATOM 703 O O . GLY A 1 93 ? 4.582 -9.334 -5.867 1.00 97.50 93 GLY A O 1
ATOM 704 N N . ILE A 1 94 ? 4.778 -7.272 -6.727 1.00 98.00 94 ILE A N 1
ATOM 705 C CA . ILE A 1 94 ? 4.526 -6.547 -5.474 1.00 98.00 94 ILE A CA 1
ATOM 706 C C . ILE A 1 94 ? 3.043 -6.627 -5.109 1.00 98.00 94 ILE A C 1
ATOM 708 O O . ILE A 1 94 ? 2.184 -6.205 -5.883 1.00 98.00 94 ILE A O 1
ATOM 712 N N . GLU A 1 95 ? 2.751 -7.170 -3.927 1.00 97.00 95 GLU A N 1
ATOM 713 C CA . GLU A 1 95 ? 1.398 -7.458 -3.451 1.00 97.00 95 GLU A CA 1
ATOM 714 C C . GLU A 1 95 ? 0.675 -6.192 -2.946 1.00 97.00 95 GLU A C 1
ATOM 716 O O . GLU A 1 95 ? 1.204 -5.443 -2.124 1.00 97.00 95 GLU A O 1
ATOM 721 N N . THR A 1 96 ? -0.559 -5.962 -3.404 1.00 96.44 96 THR A N 1
ATOM 722 C CA . THR A 1 96 ? -1.463 -4.961 -2.802 1.00 96.44 96 THR A CA 1
ATOM 723 C C . THR A 1 96 ? -1.987 -5.426 -1.442 1.00 96.44 96 THR A C 1
ATOM 725 O O . THR A 1 96 ? -1.907 -6.600 -1.105 1.00 96.44 96 THR A O 1
ATOM 728 N N . GLN A 1 97 ? -2.557 -4.517 -0.643 1.00 93.75 97 GLN A N 1
ATOM 729 C CA . GLN A 1 97 ? -3.035 -4.823 0.722 1.00 93.75 97 GLN A CA 1
ATOM 730 C C . GLN A 1 97 ? -1.916 -5.267 1.690 1.00 93.75 97 GLN A C 1
ATOM 732 O O . GLN A 1 97 ? -2.191 -5.791 2.768 1.00 93.75 97 GLN A O 1
ATOM 737 N N . ALA A 1 98 ? -0.655 -5.0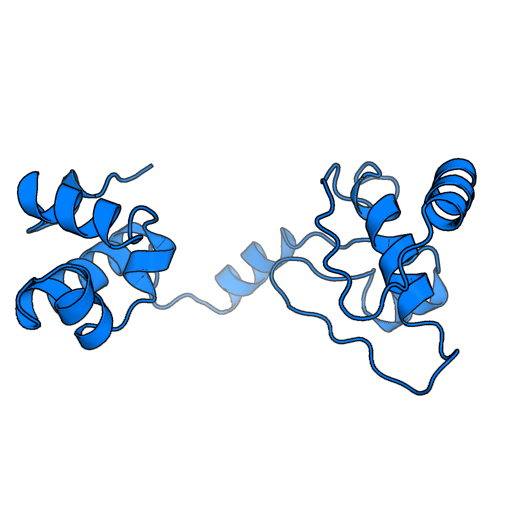26 1.324 1.00 92.56 98 ALA A N 1
ATOM 738 C CA . ALA A 1 98 ? 0.527 -5.308 2.122 1.00 92.56 98 ALA A CA 1
ATOM 739 C C . ALA A 1 98 ? 1.567 -4.190 1.957 1.00 92.56 98 ALA A C 1
ATOM 741 O O . ALA A 1 98 ? 1.528 -3.411 1.005 1.00 92.56 98 ALA A O 1
ATOM 742 N N . ILE A 1 99 ? 2.513 -4.124 2.894 1.00 96.38 99 ILE A N 1
ATOM 743 C CA . ILE A 1 99 ? 3.700 -3.273 2.784 1.00 96.38 99 ILE A CA 1
ATOM 744 C C . ILE A 1 99 ? 4.868 -4.170 2.384 1.00 96.38 99 ILE A C 1
ATOM 746 O O . ILE A 1 99 ? 5.131 -5.170 3.050 1.00 96.38 99 ILE A O 1
ATOM 750 N N . THR A 1 100 ? 5.574 -3.800 1.315 1.00 96.62 100 THR A N 1
ATOM 7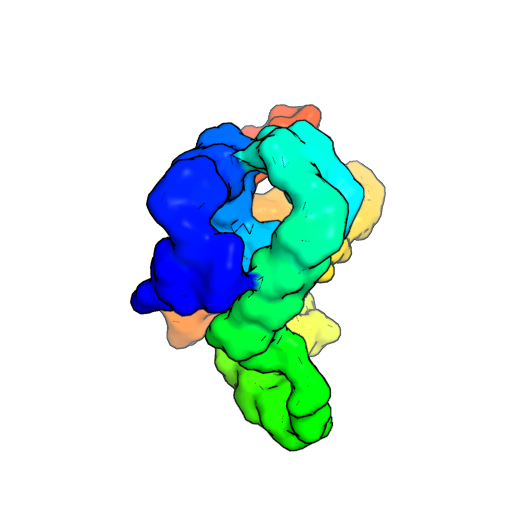51 C CA . THR A 1 100 ? 6.811 -4.468 0.891 1.00 96.62 100 THR A CA 1
ATOM 752 C C . THR A 1 100 ? 7.999 -3.547 1.141 1.00 96.62 100 THR A C 1
ATOM 754 O O . THR A 1 100 ? 8.050 -2.438 0.614 1.00 96.62 100 THR A O 1
ATOM 757 N N . GLU A 1 101 ? 8.955 -4.006 1.944 1.00 97.56 101 GLU A N 1
ATOM 758 C CA . GLU A 1 101 ? 10.186 -3.273 2.243 1.00 97.56 101 GLU A CA 1
ATOM 759 C C . GLU A 1 101 ? 11.319 -3.713 1.306 1.00 97.56 101 GLU A C 1
ATOM 761 O O . GLU A 1 101 ? 11.623 -4.901 1.198 1.00 97.56 101 GLU A O 1
ATOM 766 N N . VAL A 1 102 ? 11.980 -2.747 0.659 1.00 96.50 102 VAL A N 1
ATOM 767 C CA . VAL A 1 102 ? 13.177 -2.983 -0.161 1.00 96.50 102 VAL A CA 1
ATOM 768 C C . VAL A 1 102 ? 14.375 -2.290 0.488 1.00 96.50 102 VAL A C 1
ATOM 770 O O . VAL A 1 102 ? 14.479 -1.064 0.466 1.00 96.50 102 VAL A O 1
ATOM 773 N N . PHE A 1 103 ? 15.310 -3.070 1.032 1.00 97.19 103 PHE A N 1
ATOM 774 C CA . PHE A 1 103 ? 16.497 -2.569 1.735 1.00 97.19 103 PHE A CA 1
ATOM 775 C C . PHE A 1 103 ? 17.807 -3.076 1.104 1.00 97.19 103 PHE A C 1
ATOM 777 O O . PHE A 1 103 ? 17.822 -4.042 0.343 1.00 97.19 103 PHE A O 1
ATOM 784 N N . GLY A 1 104 ? 18.923 -2.395 1.386 1.00 97.38 104 GLY A N 1
ATOM 785 C CA . GLY A 1 104 ? 20.246 -2.720 0.837 1.00 97.38 104 GLY A CA 1
ATOM 786 C C . GLY A 1 104 ? 21.176 -1.507 0.738 1.00 97.38 104 GLY A C 1
ATOM 787 O O . GLY A 1 104 ? 20.758 -0.374 0.980 1.00 97.38 104 GLY A O 1
ATOM 788 N N . GLU A 1 105 ? 22.434 -1.727 0.357 1.00 97.12 105 GLU A N 1
ATOM 789 C CA . GLU A 1 105 ? 23.458 -0.676 0.230 1.00 97.12 105 GLU A CA 1
ATOM 790 C C . GLU A 1 105 ? 23.156 0.344 -0.886 1.00 97.12 105 GLU A C 1
ATOM 792 O O . GLU A 1 105 ? 22.285 0.148 -1.739 1.00 97.12 105 GLU A O 1
ATOM 797 N N . PHE A 1 106 ? 23.859 1.479 -0.895 1.00 93.56 106 PHE A N 1
ATOM 798 C CA . PHE A 1 106 ? 23.763 2.437 -1.999 1.00 93.56 106 PHE A CA 1
ATOM 799 C C . PHE A 1 106 ? 24.094 1.757 -3.338 1.00 93.56 106 PHE A C 1
ATOM 801 O O . PHE A 1 106 ? 25.021 0.960 -3.430 1.00 93.56 106 PHE A O 1
ATOM 808 N N . GLY A 1 107 ? 23.316 2.056 -4.382 1.00 93.06 107 GLY A N 1
ATOM 809 C CA . GLY A 1 107 ? 23.489 1.429 -5.696 1.00 93.06 107 GLY A CA 1
ATOM 810 C C . GLY A 1 107 ? 22.906 0.016 -5.829 1.00 93.06 107 GLY A C 1
ATOM 811 O O . GLY A 1 107 ? 22.941 -0.534 -6.922 1.00 93.06 107 GLY A O 1
ATOM 812 N N . SER A 1 108 ? 22.286 -0.551 -4.786 1.00 96.06 108 SER A N 1
ATOM 813 C CA . SER A 1 108 ? 21.683 -1.896 -4.836 1.00 96.06 108 SER A CA 1
ATOM 814 C C . SER A 1 108 ? 20.378 -2.002 -5.647 1.00 96.06 108 SER A C 1
ATOM 816 O O . SER A 1 108 ? 19.733 -3.044 -5.629 1.00 96.06 108 SER A O 1
ATOM 818 N N . GLY A 1 109 ? 19.944 -0.928 -6.316 1.00 95.44 109 GLY A N 1
ATOM 819 C CA . GLY A 1 109 ? 18.730 -0.918 -7.143 1.00 95.44 109 GLY A CA 1
ATOM 820 C C . GLY A 1 109 ? 17.433 -0.486 -6.443 1.00 95.44 109 GLY A C 1
ATOM 821 O O . GLY A 1 109 ? 16.403 -0.434 -7.105 1.00 95.44 109 GLY A O 1
ATOM 822 N N . LYS A 1 110 ? 17.458 -0.096 -5.158 1.00 96.94 110 LYS A N 1
ATOM 823 C CA . LYS A 1 110 ? 16.256 0.357 -4.414 1.00 96.94 110 LYS A CA 1
ATOM 824 C C . LYS A 1 110 ? 15.489 1.476 -5.125 1.00 96.94 110 LYS A C 1
ATOM 826 O O . LYS A 1 110 ? 14.307 1.347 -5.400 1.00 96.94 110 LYS A O 1
ATOM 831 N N . SER A 1 111 ? 16.175 2.558 -5.491 1.00 96.19 111 SER A N 1
ATOM 832 C CA . SER A 1 111 ? 15.518 3.653 -6.207 1.00 96.19 111 SER A CA 1
ATOM 833 C C . SER A 1 111 ? 15.027 3.198 -7.581 1.00 96.19 111 SER A C 1
ATOM 835 O O . SER A 1 111 ? 13.973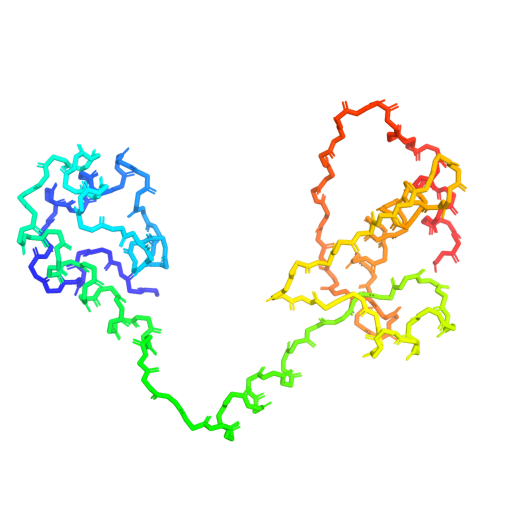 3.642 -8.010 1.00 96.19 111 SER A O 1
ATOM 837 N N . GLN A 1 112 ? 15.740 2.291 -8.261 1.00 97.12 112 GLN A N 1
ATOM 838 C CA . GLN A 1 112 ? 15.320 1.791 -9.575 1.00 97.12 112 GLN A CA 1
ATOM 839 C C . GLN A 1 112 ? 13.993 1.039 -9.489 1.00 97.12 112 GLN A C 1
ATOM 841 O O . GLN A 1 112 ? 13.095 1.349 -10.260 1.00 97.12 112 GLN A O 1
ATOM 846 N N . ILE A 1 113 ? 13.831 0.137 -8.514 1.00 97.06 113 ILE A N 1
ATOM 847 C CA . ILE A 1 113 ? 12.557 -0.570 -8.339 1.00 97.06 113 ILE A CA 1
ATOM 848 C C . ILE A 1 113 ? 11.418 0.393 -7.974 1.00 97.06 113 ILE A C 1
ATOM 850 O O . ILE A 1 113 ? 10.309 0.221 -8.460 1.00 97.06 113 ILE A O 1
ATOM 854 N N . SER A 1 114 ? 11.674 1.460 -7.206 1.00 97.44 114 SER A N 1
ATOM 855 C CA . SER A 1 114 ? 10.647 2.475 -6.928 1.00 97.44 114 SER A CA 1
ATOM 856 C C . SER A 1 114 ? 10.204 3.229 -8.188 1.00 97.44 114 SER A C 1
ATOM 858 O O . SER A 1 114 ? 9.014 3.479 -8.351 1.00 97.44 114 SER A O 1
ATOM 860 N N . HIS A 1 115 ? 11.137 3.589 -9.079 1.00 98.25 115 HIS A N 1
ATOM 861 C CA . HIS A 1 115 ? 10.799 4.242 -10.352 1.00 98.25 115 HIS A CA 1
ATOM 862 C C . HIS A 1 115 ? 10.055 3.283 -11.289 1.00 98.25 115 HIS A C 1
ATOM 864 O O . HIS A 1 115 ? 9.088 3.688 -11.925 1.00 98.25 115 HIS A O 1
ATOM 870 N N . GLU A 1 116 ? 10.473 2.016 -11.333 1.00 98.44 116 GLU A N 1
ATOM 871 C CA . GLU A 1 116 ? 9.815 0.962 -12.107 1.00 98.44 116 GLU A CA 1
ATOM 872 C C . GLU A 1 116 ? 8.350 0.808 -11.684 1.00 98.44 116 GLU A C 1
ATOM 874 O O . GLU A 1 116 ? 7.450 0.939 -12.507 1.00 98.44 116 GLU A O 1
ATOM 879 N N . LEU A 1 117 ? 8.100 0.641 -10.380 1.00 98.25 117 LEU A N 1
ATOM 880 C CA . LEU A 1 117 ? 6.754 0.464 -9.829 1.00 98.25 117 LEU A CA 1
ATOM 881 C C . LEU A 1 117 ? 5.859 1.692 -10.016 1.00 98.25 117 LEU A C 1
ATOM 883 O O . LEU A 1 117 ? 4.644 1.546 -10.144 1.00 98.25 117 LEU A O 1
ATOM 887 N N . ALA A 1 118 ? 6.442 2.894 -10.063 1.00 98.31 118 ALA A N 1
ATOM 888 C CA . ALA A 1 118 ? 5.699 4.115 -10.359 1.00 98.31 118 ALA A CA 1
ATOM 889 C C . ALA A 1 118 ? 5.116 4.121 -11.782 1.00 98.31 118 ALA A C 1
ATOM 891 O O . ALA A 1 118 ? 4.094 4.767 -12.020 1.00 98.31 118 ALA A O 1
ATOM 892 N N . VAL A 1 119 ? 5.730 3.383 -12.712 1.00 98.56 119 VAL A N 1
ATOM 893 C CA . VAL A 1 119 ? 5.233 3.198 -14.081 1.00 98.56 119 VAL A CA 1
ATOM 894 C C . VAL A 1 119 ? 4.385 1.934 -14.191 1.00 98.56 119 VAL A C 1
ATOM 896 O O . VAL A 1 119 ? 3.262 1.999 -14.684 1.00 98.56 119 VAL A O 1
ATOM 899 N N . THR A 1 120 ? 4.869 0.787 -13.706 1.00 98.50 120 THR A N 1
ATOM 900 C CA . THR A 1 120 ? 4.201 -0.503 -13.937 1.00 98.50 120 THR A CA 1
ATOM 901 C C . THR A 1 120 ? 2.834 -0.608 -13.265 1.00 98.50 120 THR A C 1
ATOM 903 O O . THR A 1 120 ? 1.979 -1.326 -13.774 1.00 98.50 120 THR A O 1
ATOM 906 N N . VAL A 1 121 ? 2.560 0.151 -12.194 1.00 98.56 121 VAL A N 1
ATOM 907 C CA . VAL A 1 121 ? 1.213 0.222 -11.591 1.00 98.56 121 VAL A CA 1
ATOM 908 C C . VAL A 1 121 ? 0.151 0.775 -12.553 1.00 98.56 121 VAL A C 1
ATOM 910 O O . VAL A 1 121 ? -1.006 0.361 -12.477 1.00 98.56 121 VAL A O 1
ATOM 913 N N . GLN A 1 122 ? 0.551 1.653 -13.480 1.00 98.50 122 GLN A N 1
ATOM 914 C CA . GLN A 1 122 ? -0.332 2.301 -14.458 1.00 98.50 122 GLN A CA 1
ATOM 915 C C . GLN A 1 122 ? -0.664 1.392 -15.647 1.00 98.50 122 GLN A C 1
ATOM 917 O O . GLN A 1 122 ? -1.590 1.680 -16.402 1.00 98.50 122 GLN A O 1
ATOM 922 N N . LEU A 1 123 ? 0.090 0.304 -15.838 1.00 98.38 123 LEU A N 1
ATOM 923 C CA . LEU A 1 123 ? -0.183 -0.659 -16.898 1.00 98.38 123 LEU A CA 1
ATOM 924 C C . LEU A 1 123 ? -1.520 -1.372 -16.647 1.00 98.38 123 LEU A C 1
ATOM 926 O O . LEU A 1 123 ? -1.933 -1.530 -15.493 1.00 98.38 123 LEU A O 1
ATOM 930 N N . PRO A 1 124 ? -2.169 -1.879 -17.706 1.00 98.00 124 PRO A N 1
ATOM 931 C CA . PRO A 1 124 ? -3.360 -2.683 -17.532 1.00 98.00 124 PRO A CA 1
ATOM 932 C C . PRO A 1 124 ? -3.022 -4.047 -16.917 1.00 98.00 124 PRO A C 1
ATOM 934 O O . PRO A 1 124 ? -1.881 -4.528 -16.984 1.00 98.00 124 PRO A O 1
ATOM 937 N N . LYS A 1 125 ? -4.026 -4.699 -16.322 1.00 96.69 125 LYS A N 1
ATOM 938 C CA . LYS A 1 125 ? -3.854 -5.971 -15.591 1.00 96.69 125 LYS A CA 1
ATOM 939 C C . LYS A 1 125 ? -3.217 -7.079 -16.425 1.00 96.69 125 LYS A C 1
ATOM 941 O O . LYS A 1 125 ? -2.370 -7.817 -15.926 1.00 96.69 125 LYS A O 1
ATOM 946 N N . GLU A 1 126 ? -3.561 -7.183 -17.704 1.00 96.56 126 GLU A N 1
ATOM 947 C CA . GLU A 1 126 ? -2.983 -8.161 -18.632 1.00 96.56 126 GLU A CA 1
ATOM 948 C C . GLU A 1 126 ? -1.488 -7.941 -18.910 1.00 96.56 126 GLU A C 1
ATOM 950 O O . GLU A 1 126 ? -0.810 -8.846 -19.397 1.00 96.56 126 GLU A O 1
ATOM 955 N N . ARG A 1 127 ? -0.963 -6.757 -18.576 1.00 96.75 127 ARG A N 1
ATOM 956 C CA . ARG A 1 127 ? 0.456 -6.398 -18.672 1.00 96.75 127 ARG A CA 1
ATOM 957 C C . ARG A 1 127 ? 1.164 -6.372 -17.312 1.00 96.75 127 ARG A C 1
ATOM 959 O O . ARG A 1 127 ? 2.317 -5.960 -17.249 1.00 96.75 127 ARG A O 1
ATOM 966 N N . GLY A 1 128 ? 0.506 -6.835 -16.247 1.00 96.56 128 GLY A N 1
ATOM 967 C CA . GLY A 1 128 ? 1.077 -6.913 -14.900 1.00 96.56 128 GLY A CA 1
ATOM 968 C C . GLY A 1 128 ? 0.959 -5.632 -14.072 1.00 96.56 128 GLY A C 1
ATOM 969 O O . GLY A 1 128 ? 1.604 -5.545 -13.030 1.00 96.56 128 GLY A O 1
ATOM 970 N N . GLY A 1 129 ? 0.170 -4.650 -14.517 1.00 98.12 129 GLY A N 1
ATOM 971 C CA . GLY A 1 129 ? -0.188 -3.479 -13.715 1.00 98.12 129 GLY A CA 1
ATOM 972 C C . GLY A 1 129 ? -1.578 -3.591 -13.097 1.00 98.12 129 GLY A C 1
ATOM 973 O O . GLY A 1 129 ? -2.152 -4.678 -13.023 1.00 98.12 129 GLY A O 1
ATOM 974 N N . LEU A 1 130 ? -2.117 -2.471 -12.615 1.00 98.12 130 LEU A N 1
ATOM 975 C CA . LEU A 1 130 ? -3.422 -2.419 -11.948 1.00 98.12 130 LEU A CA 1
ATOM 976 C C . LEU A 1 130 ? -4.286 -1.233 -12.400 1.00 98.12 130 LEU A C 1
ATOM 978 O O . LEU A 1 130 ? -5.248 -0.912 -11.702 1.00 98.12 130 LEU A O 1
ATOM 982 N N . ASP A 1 131 ? -3.954 -0.599 -13.532 1.00 98.12 131 ASP A N 1
ATOM 983 C CA . ASP A 1 131 ? -4.604 0.629 -14.018 1.00 98.12 131 ASP A CA 1
ATOM 984 C C . ASP A 1 131 ? -4.663 1.723 -12.926 1.00 98.12 131 ASP A C 1
ATOM 986 O O . ASP A 1 131 ? -5.655 2.439 -12.782 1.00 98.12 131 ASP A O 1
ATOM 990 N N . GLY A 1 132 ? -3.624 1.792 -12.085 1.00 97.00 132 GLY A N 1
ATOM 991 C CA . GLY A 1 132 ? -3.580 2.635 -10.890 1.00 97.00 132 GLY A CA 1
ATOM 992 C C . GLY A 1 132 ? -2.644 3.833 -11.020 1.00 97.00 132 GLY A C 1
ATOM 993 O O . GLY A 1 132 ? -1.780 3.877 -11.887 1.00 97.00 132 GLY A O 1
ATOM 994 N N . GLU A 1 133 ? -2.781 4.792 -10.107 1.00 97.88 133 GLU A N 1
ATOM 995 C CA . GLU A 1 133 ? -1.883 5.946 -9.988 1.00 97.88 133 GLU A CA 1
ATOM 996 C C . GLU A 1 133 ? -0.805 5.710 -8.917 1.00 97.88 133 GLU A C 1
ATOM 998 O O . GLU A 1 133 ? -0.967 4.890 -8.009 1.00 97.88 133 GLU A O 1
ATOM 1003 N N . CYS A 1 134 ? 0.304 6.452 -8.999 1.00 97.62 134 CYS A N 1
ATOM 1004 C CA . CYS A 1 134 ? 1.407 6.370 -8.042 1.00 97.62 134 CYS A CA 1
ATOM 1005 C C . CYS A 1 134 ? 1.565 7.673 -7.252 1.00 97.62 134 CYS A C 1
ATOM 1007 O O . CYS A 1 134 ? 1.647 8.759 -7.826 1.00 97.62 134 CYS A O 1
ATOM 1009 N N . VAL A 1 135 ? 1.701 7.551 -5.929 1.00 98.19 135 VAL A N 1
ATOM 1010 C CA . VAL A 1 135 ? 2.195 8.626 -5.062 1.00 98.19 135 VAL A CA 1
ATOM 1011 C C . VAL A 1 135 ? 3.639 8.313 -4.688 1.00 98.19 135 VAL A C 1
ATOM 1013 O O . VAL A 1 135 ? 3.904 7.342 -3.981 1.00 98.19 135 VAL A O 1
ATOM 1016 N N . PHE A 1 136 ? 4.573 9.150 -5.142 1.00 97.62 136 PHE A N 1
ATOM 1017 C CA . PHE A 1 136 ? 5.998 9.006 -4.850 1.00 97.62 136 PHE A CA 1
ATOM 1018 C C . PHE A 1 136 ? 6.427 10.019 -3.783 1.00 97.62 136 PHE A C 1
ATOM 1020 O O . PHE A 1 136 ? 6.352 11.228 -4.000 1.00 97.62 136 PHE A O 1
ATOM 1027 N N . ILE A 1 137 ? 6.894 9.534 -2.631 1.00 97.94 137 ILE A N 1
ATOM 1028 C CA . ILE A 1 137 ? 7.417 10.372 -1.544 1.00 97.94 137 ILE A CA 1
ATOM 1029 C C . ILE A 1 137 ? 8.939 10.247 -1.540 1.00 97.94 137 ILE A C 1
ATOM 1031 O O . ILE A 1 137 ? 9.474 9.182 -1.241 1.00 97.94 137 ILE A O 1
ATOM 1035 N N . ASP A 1 138 ? 9.633 11.334 -1.870 1.00 96.81 138 ASP A N 1
ATOM 1036 C CA . ASP A 1 138 ? 11.092 11.367 -1.961 1.00 96.81 138 ASP A CA 1
ATOM 1037 C C . ASP A 1 138 ? 11.703 12.148 -0.794 1.00 96.81 138 ASP A C 1
ATOM 1039 O O . ASP A 1 138 ? 11.450 13.340 -0.618 1.00 96.81 138 ASP A O 1
ATOM 1043 N N . THR A 1 139 ? 12.517 11.468 0.009 1.00 95.88 139 THR A N 1
ATOM 1044 C CA . THR A 1 139 ? 13.177 12.040 1.191 1.00 95.88 139 THR A CA 1
ATOM 1045 C C . THR A 1 139 ? 14.637 12.414 0.948 1.00 95.88 139 THR A C 1
ATOM 1047 O O . THR A 1 139 ? 15.233 13.095 1.778 1.00 95.88 139 THR A O 1
ATOM 1050 N N . GLU A 1 140 ? 15.229 11.974 -0.166 1.00 94.62 140 GLU A N 1
ATOM 1051 C CA . GLU A 1 140 ? 16.668 12.107 -0.451 1.00 94.62 140 GLU A CA 1
ATOM 1052 C C . GLU A 1 140 ? 16.952 12.780 -1.804 1.00 94.62 140 GLU A C 1
ATOM 1054 O O . GLU A 1 140 ? 18.097 12.826 -2.256 1.00 94.62 140 GLU A O 1
ATOM 1059 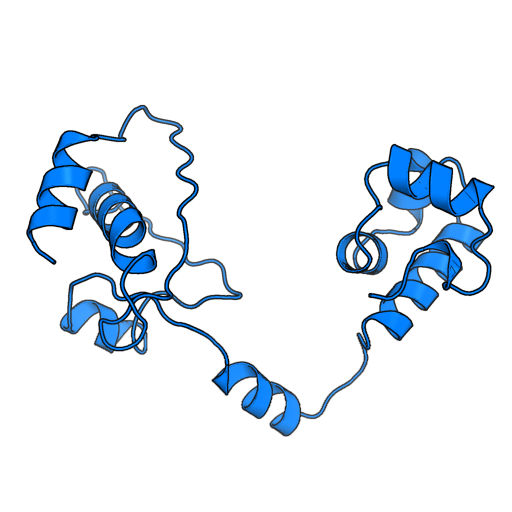N N . ASN A 1 141 ? 15.922 13.333 -2.452 1.00 94.00 141 ASN A N 1
ATOM 1060 C CA . ASN A 1 141 ? 16.013 13.942 -3.779 1.00 94.00 141 ASN A CA 1
ATOM 1061 C C . ASN A 1 141 ? 16.581 12.959 -4.827 1.00 94.00 141 ASN A C 1
ATOM 1063 O O . ASN A 1 141 ? 17.478 13.280 -5.621 1.00 94.00 141 ASN A O 1
ATOM 1067 N N . THR A 1 142 ? 16.083 11.723 -4.792 1.00 93.88 142 THR A N 1
ATOM 1068 C CA . THR A 1 142 ? 16.474 10.613 -5.671 1.00 93.88 142 THR A CA 1
ATOM 1069 C C . THR A 1 142 ? 15.574 10.458 -6.892 1.00 93.88 142 THR A C 1
ATOM 1071 O O . THR A 1 142 ? 15.963 9.761 -7.830 1.00 93.88 142 THR A O 1
ATOM 1074 N N . PHE A 1 143 ? 14.415 11.117 -6.920 1.00 97.06 143 PHE A N 1
ATOM 1075 C CA . PHE A 1 143 ? 13.487 11.050 -8.042 1.00 97.06 143 PHE A CA 1
ATOM 1076 C C . PHE A 1 143 ? 14.082 11.694 -9.301 1.00 97.06 143 PHE A C 1
ATOM 1078 O O . PHE A 1 143 ? 14.609 12.810 -9.262 1.00 97.06 143 PHE A O 1
ATOM 1085 N N . ARG A 1 144 ? 14.032 10.984 -10.431 1.00 96.88 144 ARG A N 1
ATOM 1086 C CA . ARG A 1 144 ? 14.532 11.452 -11.732 1.00 96.88 144 ARG A CA 1
ATOM 1087 C C . ARG A 1 144 ? 13.432 11.292 -12.786 1.00 96.88 144 ARG A C 1
ATOM 1089 O O . ARG A 1 144 ? 13.213 10.166 -13.235 1.00 96.88 144 ARG A O 1
ATOM 1096 N N . PRO A 1 145 ? 12.744 12.377 -13.189 1.00 97.12 145 PRO A N 1
ATOM 1097 C CA . PRO A 1 145 ? 11.701 12.322 -14.216 1.00 97.12 145 PRO A CA 1
ATOM 1098 C C . PRO A 1 145 ? 12.174 11.684 -15.526 1.00 97.12 145 PRO A C 1
ATOM 1100 O O . PRO A 1 145 ? 11.448 10.907 -16.132 1.00 97.12 145 PRO A O 1
ATOM 1103 N N . GLU A 1 146 ? 13.425 11.925 -15.917 1.00 97.88 146 GLU A N 1
ATOM 1104 C CA . GLU A 1 146 ? 14.022 11.358 -17.130 1.00 97.88 146 GLU A CA 1
ATOM 1105 C C . GLU A 1 146 ? 14.122 9.831 -17.042 1.00 97.88 146 GLU A C 1
ATOM 1107 O O . GLU A 1 146 ? 14.053 9.128 -18.048 1.00 97.88 146 GLU A O 1
ATOM 1112 N N . ARG A 1 147 ? 14.275 9.288 -15.826 1.00 97.56 147 ARG A N 1
ATOM 1113 C CA . ARG A 1 147 ? 14.253 7.841 -15.616 1.00 97.56 147 ARG A CA 1
ATOM 1114 C C . ARG A 1 147 ? 12.838 7.280 -15.730 1.00 97.56 147 ARG A C 1
ATOM 1116 O O . ARG A 1 147 ? 12.693 6.182 -16.250 1.00 97.56 147 ARG A O 1
ATOM 1123 N N . ILE A 1 148 ? 11.822 8.018 -15.279 1.00 98.25 148 ILE A N 1
ATOM 1124 C CA . ILE A 1 148 ? 10.412 7.637 -15.459 1.00 98.25 148 ILE A CA 1
ATOM 1125 C C . ILE A 1 148 ? 10.058 7.590 -16.946 1.00 98.25 148 ILE A C 1
ATOM 1127 O O . ILE A 1 148 ? 9.490 6.598 -17.384 1.00 98.25 148 ILE A O 1
ATOM 1131 N N . GLU A 1 149 ? 10.451 8.605 -17.721 1.00 98.38 149 GLU A N 1
ATOM 1132 C CA . GLU A 1 149 ? 10.244 8.647 -19.177 1.00 98.38 149 GLU A CA 1
ATOM 1133 C C . GLU A 1 149 ? 10.874 7.429 -19.869 1.00 98.38 149 GLU A C 1
ATOM 1135 O O . GLU A 1 149 ? 10.197 6.708 -20.593 1.00 98.38 149 GLU A O 1
ATOM 1140 N N . GLN A 1 150 ? 12.135 7.113 -19.550 1.00 98.38 150 GLN A N 1
ATOM 1141 C CA . GLN A 1 150 ? 12.814 5.930 -20.094 1.00 98.38 150 GLN A CA 1
ATOM 1142 C C . GLN A 1 150 ? 12.101 4.610 -19.789 1.00 98.38 150 GLN A C 1
ATOM 1144 O O . GLN A 1 150 ? 12.141 3.693 -20.606 1.00 98.38 150 GLN A O 1
ATOM 1149 N N . ILE A 1 151 ? 11.539 4.473 -18.585 1.00 98.31 151 ILE A N 1
ATOM 1150 C CA . ILE A 1 151 ? 10.809 3.267 -18.191 1.00 98.31 151 ILE A CA 1
ATOM 1151 C C . ILE A 1 151 ? 9.470 3.234 -18.929 1.00 98.31 151 ILE A C 1
ATOM 1153 O O . ILE A 1 151 ? 9.133 2.204 -19.497 1.00 98.31 151 ILE A O 1
ATOM 1157 N N . ALA A 1 152 ? 8.746 4.355 -18.985 1.00 97.75 152 ALA A N 1
ATOM 1158 C CA . ALA A 1 152 ? 7.477 4.460 -19.697 1.00 97.75 152 ALA A CA 1
ATOM 1159 C C . ALA A 1 152 ? 7.613 4.096 -21.182 1.00 97.75 152 ALA A C 1
ATOM 1161 O O . ALA A 1 152 ? 6.837 3.284 -21.665 1.00 97.75 152 ALA A O 1
ATOM 1162 N N . ASP A 1 153 ? 8.639 4.598 -21.873 1.00 97.62 153 ASP A N 1
ATOM 1163 C CA . ASP A 1 153 ? 8.896 4.278 -23.285 1.00 97.62 153 ASP A CA 1
ATOM 1164 C C . ASP A 1 153 ? 9.253 2.800 -23.530 1.00 97.62 153 ASP A C 1
ATOM 1166 O O . ASP A 1 153 ? 9.161 2.307 -24.658 1.00 97.62 153 ASP A O 1
ATOM 1170 N N . ALA A 1 154 ? 9.703 2.083 -22.495 1.00 95.38 154 ALA A N 1
ATOM 1171 C CA . ALA A 1 154 ? 10.059 0.671 -22.590 1.00 95.38 154 ALA A CA 1
ATOM 1172 C C . ALA A 1 154 ? 8.848 -0.276 -22.479 1.00 95.38 154 ALA A C 1
ATOM 1174 O O . ALA A 1 154 ? 8.992 -1.463 -22.798 1.00 95.38 154 ALA A O 1
ATOM 1175 N N . PHE A 1 155 ? 7.679 0.223 -22.055 1.00 91.06 155 PHE A N 1
ATOM 1176 C CA . PHE A 1 155 ? 6.422 -0.528 -21.971 1.00 91.06 155 PHE A CA 1
ATOM 1177 C C . PHE A 1 155 ? 5.422 -0.056 -23.034 1.00 91.06 155 PHE A C 1
ATOM 1179 O O . PHE A 1 155 ? 4.784 -0.941 -23.652 1.00 91.06 155 PHE A O 1
#

pLDDT: mean 94.19, std 4.48, range [63.0, 98.56]